Protein AF-A0A6V7TC95-F1 (afdb_monomer_lite)

Radius of gyration: 24.87 Å; chains: 1; bounding box: 62×36×60 Å

pLDDT: mean 82.47, std 12.71, range [41.25, 95.88]

Structure (mmCIF, N/CA/C/O backbone):
data_AF-A0A6V7TC95-F1
#
_entry.id   AF-A0A6V7TC95-F1
#
loop_
_atom_site.group_PDB
_atom_site.id
_atom_site.type_symbol
_atom_site.label_atom_id
_atom_site.label_alt_id
_atom_site.label_comp_id
_atom_site.label_asym_id
_atom_site.label_entity_id
_atom_site.label_seq_id
_atom_site.pdbx_PDB_ins_code
_atom_site.Cartn_x
_atom_site.Cartn_y
_atom_site.Cartn_z
_atom_site.occupancy
_atom_site.B_iso_or_equiv
_atom_site.auth_seq_id
_atom_site.auth_comp_id
_atom_site.auth_asym_id
_atom_site.auth_atom_id
_atom_site.pdbx_PDB_model_num
ATOM 1 N N . MET A 1 1 ? -35.648 19.601 6.101 1.00 41.25 1 MET A N 1
ATOM 2 C CA . MET A 1 1 ? -34.920 19.485 7.387 1.00 41.25 1 MET A CA 1
ATOM 3 C C . MET A 1 1 ? -33.507 18.914 7.179 1.00 41.25 1 MET A C 1
ATOM 5 O O . MET A 1 1 ? -33.207 17.846 7.684 1.00 41.25 1 MET A O 1
ATOM 9 N N . LYS A 1 2 ? -32.636 19.586 6.406 1.00 48.22 2 LYS A N 1
ATOM 10 C CA . LYS A 1 2 ? -31.235 19.153 6.155 1.00 48.22 2 LYS A CA 1
ATOM 11 C C . LYS A 1 2 ? -30.187 20.214 6.536 1.00 48.22 2 LYS A C 1
ATOM 13 O O . LYS A 1 2 ? -29.000 19.984 6.375 1.00 48.22 2 LYS A O 1
ATOM 18 N N . THR A 1 3 ? -30.625 21.376 7.013 1.00 50.44 3 THR A N 1
ATOM 19 C CA . THR A 1 3 ? -29.802 22.583 7.193 1.00 50.44 3 THR A CA 1
ATOM 20 C C . THR A 1 3 ? -29.212 22.747 8.595 1.00 50.44 3 THR A C 1
ATOM 22 O O . THR A 1 3 ? -28.201 23.430 8.729 1.00 50.44 3 THR A O 1
ATOM 25 N N . ASP A 1 4 ? -29.793 22.117 9.620 1.00 51.81 4 ASP A N 1
ATOM 26 C CA . ASP A 1 4 ? -29.363 22.316 11.015 1.00 51.81 4 ASP A CA 1
ATOM 27 C C . ASP A 1 4 ? -28.174 21.433 11.416 1.00 51.81 4 ASP A C 1
ATOM 29 O O . ASP A 1 4 ? -27.233 21.924 12.034 1.00 51.81 4 ASP A O 1
ATOM 33 N N . GLN A 1 5 ? -28.127 20.176 10.957 1.00 52.22 5 GLN A N 1
ATOM 34 C CA . GLN A 1 5 ? -27.007 19.265 11.249 1.00 52.22 5 GLN A CA 1
ATOM 35 C C . GLN A 1 5 ? -25.669 19.759 10.681 1.00 52.22 5 GLN A C 1
ATOM 37 O O . GLN A 1 5 ? -24.620 19.569 11.288 1.00 52.22 5 GLN A O 1
ATOM 42 N N . THR A 1 6 ? -25.686 20.408 9.512 1.00 47.06 6 THR A N 1
ATOM 43 C CA . THR A 1 6 ? -24.463 20.930 8.885 1.00 47.06 6 THR A CA 1
ATOM 44 C C . THR A 1 6 ? -23.904 22.126 9.652 1.00 47.06 6 THR A C 1
ATOM 46 O O . THR A 1 6 ? -22.687 22.244 9.766 1.00 47.06 6 THR A O 1
ATOM 49 N N . LYS A 1 7 ? -24.775 22.976 10.218 1.00 49.66 7 LYS A N 1
ATOM 50 C CA . LYS A 1 7 ? -24.374 24.127 11.039 1.00 49.66 7 LYS A CA 1
ATOM 51 C C . LYS A 1 7 ? -23.762 23.691 12.370 1.00 49.66 7 LYS A C 1
ATOM 53 O O . LYS A 1 7 ? -22.706 24.204 12.732 1.00 49.66 7 LYS A O 1
ATOM 58 N N . GLU A 1 8 ? -24.368 22.719 13.052 1.00 55.56 8 GLU A N 1
ATOM 59 C CA . GLU A 1 8 ? -23.825 22.148 14.296 1.00 55.56 8 GLU A CA 1
ATOM 60 C C . GLU A 1 8 ? -22.436 21.529 14.099 1.00 55.56 8 GLU A C 1
ATOM 62 O O . GLU A 1 8 ? -21.531 21.783 14.896 1.00 55.56 8 GLU A O 1
ATOM 67 N N . LEU A 1 9 ? -22.234 20.777 13.008 1.00 56.59 9 LEU A N 1
ATOM 68 C CA . LEU A 1 9 ? -20.939 20.158 12.710 1.00 56.59 9 LEU A CA 1
ATOM 69 C C . LEU A 1 9 ? -19.837 21.201 12.485 1.00 56.59 9 LEU A C 1
ATOM 71 O O . LEU A 1 9 ? -18.717 21.041 12.971 1.00 56.59 9 LEU A O 1
ATOM 75 N N . THR A 1 10 ? -20.150 22.278 11.755 1.00 57.78 10 THR A N 1
ATOM 76 C CA . THR A 1 10 ? -19.195 23.365 11.516 1.00 57.78 10 THR A CA 1
ATOM 77 C C . THR A 1 10 ? -18.820 24.088 12.805 1.00 57.78 10 THR A C 1
ATOM 79 O O . THR A 1 10 ? -17.634 24.313 13.029 1.00 57.78 10 THR A O 1
ATOM 82 N N . THR A 1 11 ? -19.778 24.387 13.685 1.00 60.31 11 THR A N 1
ATOM 83 C CA . THR A 1 11 ? -19.505 25.078 14.956 1.00 60.31 11 THR A CA 1
ATOM 84 C C . THR A 1 11 ? -18.615 24.240 15.879 1.00 60.31 11 THR A C 1
ATOM 86 O O . THR A 1 11 ? -17.618 24.750 16.386 1.00 60.31 11 THR A O 1
ATOM 89 N N . GLY A 1 12 ? -18.875 22.933 16.004 1.00 65.25 12 GLY A N 1
ATOM 90 C CA . GLY A 1 12 ? -18.040 22.042 16.820 1.00 65.25 12 GLY A CA 1
ATOM 91 C C . GLY A 1 12 ? -16.590 21.927 16.328 1.00 65.25 12 GLY A C 1
ATOM 92 O O . GLY A 1 12 ? -15.661 21.867 17.132 1.00 65.25 12 GLY A O 1
ATOM 93 N N . LEU A 1 13 ? -16.366 21.951 15.009 1.00 68.56 13 LEU A N 1
ATOM 94 C CA . LEU A 1 13 ? -15.017 21.929 14.429 1.00 68.56 13 LEU A CA 1
ATOM 95 C C . LEU A 1 13 ? -14.249 23.239 14.663 1.00 68.56 13 LEU A C 1
ATOM 97 O O . LEU A 1 13 ? -13.045 23.197 14.928 1.00 68.56 13 LEU A O 1
ATOM 101 N N . TYR A 1 14 ? -14.922 24.392 14.590 1.00 71.50 14 TYR A N 1
ATOM 102 C CA . TYR A 1 14 ? -14.307 25.688 14.902 1.00 71.50 14 TYR A CA 1
ATOM 103 C C . TYR A 1 14 ? -13.912 25.792 16.381 1.00 71.50 14 TYR A C 1
ATOM 105 O O . TYR A 1 14 ? -12.810 26.252 16.682 1.00 71.50 14 TYR A O 1
ATOM 113 N N . ASP A 1 15 ? -14.749 25.291 17.288 1.00 73.94 15 ASP A N 1
ATOM 114 C CA . ASP A 1 15 ? -14.462 25.289 18.725 1.00 73.94 15 ASP A CA 1
ATOM 115 C C . ASP A 1 15 ? -13.282 24.382 19.091 1.00 73.94 15 ASP A C 1
ATOM 117 O O . ASP A 1 15 ? -12.476 24.732 19.953 1.00 73.94 15 ASP A O 1
ATOM 121 N N . LEU A 1 16 ? -13.131 23.237 18.416 1.00 80.31 16 LEU A N 1
ATOM 122 C CA . LEU A 1 16 ? -11.960 22.369 18.580 1.00 80.31 16 LEU A CA 1
ATOM 123 C C . LEU A 1 16 ? -10.682 23.030 18.050 1.00 80.31 16 LEU A C 1
ATOM 125 O O . LEU A 1 16 ? -9.625 22.904 18.663 1.00 80.31 16 LEU A O 1
ATOM 129 N N . ARG A 1 17 ? -10.766 23.768 16.937 1.00 79.12 17 ARG A N 1
ATOM 130 C CA . ARG A 1 17 ? -9.610 24.429 16.310 1.00 79.12 17 ARG A CA 1
ATOM 131 C C . ARG A 1 17 ? -8.997 25.532 17.179 1.00 79.12 17 ARG A C 1
ATOM 133 O O . ARG A 1 17 ? -7.815 25.825 17.031 1.00 79.12 17 ARG A O 1
ATOM 140 N N . ASN A 1 18 ? -9.785 26.113 18.080 1.00 86.19 18 ASN A N 1
ATOM 141 C CA . ASN A 1 18 ? -9.350 27.173 18.989 1.00 86.19 18 ASN A CA 1
ATOM 142 C C . ASN A 1 18 ? -8.785 26.651 20.324 1.00 86.19 18 ASN A C 1
ATOM 144 O O . ASN A 1 18 ? -8.400 27.455 21.170 1.00 86.19 18 ASN A O 1
ATOM 148 N N . LYS A 1 19 ? -8.735 25.328 20.529 1.00 87.19 19 LYS A N 1
ATOM 149 C CA . LYS A 1 19 ? -8.237 24.706 21.763 1.00 87.19 19 LYS A CA 1
ATOM 150 C C . LYS A 1 19 ? -6.769 24.325 21.662 1.00 87.19 19 LYS A C 1
ATOM 152 O O . LYS A 1 19 ? -6.281 23.922 20.606 1.00 87.19 19 LYS A O 1
ATOM 157 N N . ASN A 1 20 ? -6.069 24.403 22.787 1.00 89.44 20 ASN A N 1
ATOM 158 C CA . ASN A 1 20 ? -4.701 23.914 22.888 1.00 89.44 20 ASN A CA 1
ATOM 159 C C . ASN A 1 20 ? -4.656 22.381 23.049 1.00 89.44 20 ASN A C 1
ATOM 161 O O . ASN A 1 20 ? -5.664 21.720 23.298 1.00 89.44 20 ASN A O 1
ATOM 165 N N . VAL A 1 21 ? -3.459 21.804 22.916 1.00 84.31 21 VAL A N 1
ATOM 166 C CA . VAL A 1 21 ? -3.249 20.345 22.937 1.00 84.31 21 VAL A CA 1
ATOM 167 C C . VAL A 1 21 ? -3.757 19.691 24.227 1.00 84.31 21 VAL A C 1
ATOM 169 O O . VAL A 1 21 ? -4.328 18.604 24.168 1.00 84.31 21 VAL A O 1
ATOM 172 N N . ASN A 1 22 ? -3.609 20.351 25.379 1.00 90.12 22 ASN A N 1
ATOM 173 C CA . ASN A 1 22 ? -4.058 19.807 26.663 1.00 90.12 22 ASN A CA 1
ATOM 174 C C . ASN A 1 22 ? -5.588 19.826 26.771 1.00 90.12 22 ASN A C 1
ATOM 176 O O . ASN A 1 22 ? -6.191 18.853 27.214 1.00 90.12 22 ASN A O 1
ATOM 180 N N . GLU A 1 23 ? -6.227 20.901 26.311 1.00 87.25 23 GLU A N 1
ATOM 181 C CA . GLU A 1 23 ? -7.689 21.0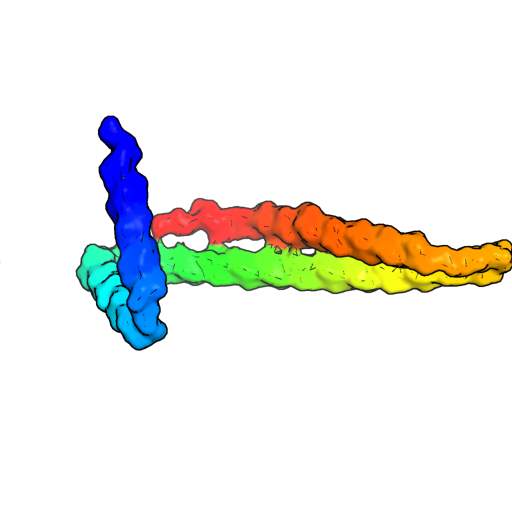06 26.267 1.00 87.25 23 GLU A CA 1
ATOM 182 C C . GLU A 1 23 ? -8.305 19.978 25.312 1.00 87.25 23 GLU A C 1
ATOM 184 O O . GLU A 1 23 ? -9.328 19.368 25.626 1.00 87.25 23 GLU A O 1
ATOM 189 N N . LEU A 1 24 ? -7.670 19.746 24.161 1.00 84.69 24 LEU A N 1
ATOM 190 C CA . LEU A 1 24 ? -8.075 18.696 23.227 1.00 84.69 24 LEU A CA 1
ATOM 191 C C . LEU A 1 24 ? -7.911 17.303 23.842 1.00 84.69 24 LEU A C 1
ATOM 193 O O . LEU A 1 24 ? -8.803 16.467 23.701 1.00 84.69 24 LEU A O 1
ATOM 197 N N . ALA A 1 25 ? -6.811 17.055 24.557 1.00 83.19 25 ALA A N 1
ATOM 198 C CA . ALA A 1 25 ? -6.576 15.784 25.234 1.00 83.19 25 ALA A CA 1
ATOM 199 C C . ALA A 1 25 ? -7.637 15.496 26.310 1.00 83.19 25 ALA A C 1
ATOM 201 O O . ALA A 1 25 ? -8.158 14.380 26.364 1.00 83.19 25 ALA A O 1
ATOM 202 N N . GLU A 1 26 ? -8.014 16.495 27.114 1.00 87.69 26 GLU A N 1
ATOM 203 C CA . GLU A 1 26 ? -9.076 16.360 28.119 1.00 87.69 26 GLU A CA 1
ATOM 204 C C . GLU A 1 26 ? -10.453 16.125 27.483 1.00 87.69 26 GLU A C 1
ATOM 206 O O . GLU A 1 26 ? -11.210 15.277 27.953 1.00 87.69 26 GLU A O 1
ATOM 211 N N . ILE A 1 27 ? -10.767 16.782 26.361 1.00 85.50 27 ILE A N 1
ATOM 212 C CA . ILE A 1 27 ? -12.013 16.522 25.620 1.00 85.50 27 ILE A CA 1
ATOM 213 C C . ILE A 1 27 ? -12.045 15.095 25.079 1.00 85.50 27 ILE A C 1
ATOM 215 O O . ILE A 1 27 ? -13.044 14.397 25.254 1.00 85.50 27 ILE A O 1
ATOM 219 N N . ILE A 1 28 ? -10.954 14.636 24.458 1.00 83.25 28 ILE A N 1
ATOM 220 C CA . ILE A 1 28 ? -10.833 13.263 23.950 1.00 83.25 28 ILE A CA 1
ATOM 221 C C . ILE A 1 28 ? -11.001 12.261 25.095 1.00 83.25 28 ILE A C 1
ATOM 223 O O . ILE A 1 28 ? -11.728 11.276 24.952 1.00 83.25 28 ILE A O 1
ATOM 227 N N . LYS A 1 29 ? -10.366 12.519 26.241 1.00 87.94 29 LYS A N 1
ATOM 228 C CA . LYS A 1 29 ? -10.462 11.681 27.437 1.00 87.94 29 LYS A CA 1
ATOM 229 C C . LYS A 1 29 ? -11.894 11.625 27.970 1.00 87.94 29 LYS A C 1
ATOM 231 O O . LYS A 1 29 ? -12.427 10.529 28.123 1.00 87.94 29 LYS A O 1
ATOM 236 N N . ALA A 1 30 ? -12.548 12.772 28.155 1.00 83.06 30 ALA A N 1
ATOM 237 C CA . ALA A 1 30 ? -13.928 12.850 28.627 1.00 83.06 30 ALA A CA 1
ATOM 238 C C . ALA A 1 30 ? -14.908 12.143 27.675 1.00 83.06 30 ALA A C 1
ATOM 240 O O . ALA A 1 30 ? -15.801 11.420 28.120 1.00 83.06 30 ALA A O 1
ATOM 241 N N . HIS A 1 31 ? -14.725 12.289 26.359 1.00 82.00 31 HIS A N 1
ATOM 242 C CA . HIS A 1 31 ? -15.522 11.563 25.370 1.00 82.00 31 HIS A CA 1
ATOM 243 C C . HIS A 1 31 ? -15.286 10.055 25.427 1.00 82.00 31 HIS A C 1
ATOM 245 O O . HIS A 1 31 ? -16.246 9.284 25.407 1.00 82.00 31 HIS A O 1
ATOM 251 N N . LYS A 1 32 ? -14.028 9.623 25.545 1.00 78.12 32 LYS A N 1
ATOM 252 C CA . LYS A 1 32 ? -13.669 8.207 25.659 1.00 78.12 32 LYS A CA 1
ATOM 253 C C . LYS A 1 32 ? -14.276 7.573 26.912 1.00 78.12 32 LYS A C 1
ATOM 255 O O . LYS A 1 32 ? -14.842 6.486 26.832 1.00 78.12 32 LYS A O 1
ATOM 260 N N . GLU A 1 33 ? -14.208 8.267 28.045 1.00 80.62 33 GLU A N 1
ATOM 261 C CA . GLU A 1 33 ? -14.789 7.828 29.317 1.00 80.62 33 GLU A CA 1
ATOM 262 C C . GLU A 1 33 ? -16.322 7.807 29.280 1.00 80.62 33 GLU A C 1
ATOM 264 O O . GLU A 1 33 ? -16.934 6.849 29.750 1.00 80.62 33 GLU A O 1
ATOM 269 N N . SER A 1 34 ? -16.952 8.831 28.696 1.00 77.38 34 SER A N 1
ATOM 270 C CA . SER A 1 34 ? -18.407 8.893 28.5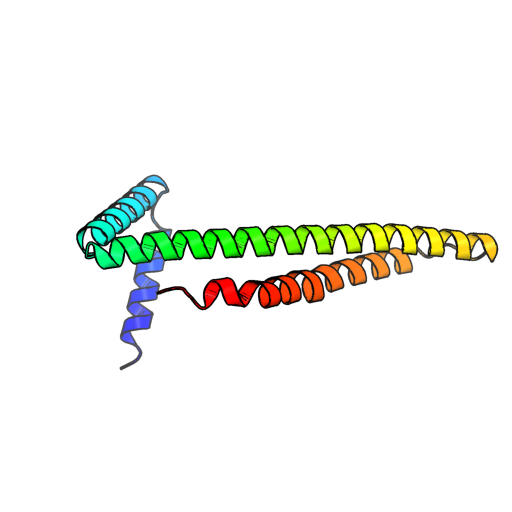16 1.00 77.38 34 SER A CA 1
ATOM 271 C C . SER A 1 34 ? -18.908 7.740 27.646 1.00 77.38 34 SER A C 1
ATOM 273 O O . SER A 1 34 ? -19.802 6.997 28.052 1.00 77.38 34 SER A O 1
ATOM 275 N N . LYS A 1 35 ? -18.250 7.510 26.503 1.00 69.94 35 LYS A N 1
ATOM 276 C CA . LYS A 1 35 ? -18.546 6.394 25.600 1.00 69.94 35 LYS A CA 1
ATOM 277 C C . LYS A 1 35 ? -18.362 5.044 26.303 1.00 69.94 35 LYS A C 1
ATOM 279 O O . LYS A 1 35 ? -19.222 4.176 26.225 1.00 69.94 35 LYS A O 1
ATOM 284 N N . GLN A 1 36 ? -17.295 4.881 27.087 1.00 69.69 36 GLN A N 1
ATOM 285 C CA . GLN A 1 36 ? -17.105 3.682 27.907 1.00 69.69 36 GLN A CA 1
ATOM 286 C C . GLN A 1 36 ? -18.170 3.504 28.996 1.00 69.69 36 GLN A C 1
ATOM 288 O O . GLN A 1 36 ? -18.411 2.373 29.409 1.00 69.69 36 GLN A O 1
ATOM 293 N N . LYS A 1 37 ? -18.797 4.561 29.512 1.00 72.81 37 LYS A N 1
ATOM 294 C CA . LYS A 1 37 ? -19.871 4.428 30.510 1.00 72.81 37 LYS A CA 1
ATOM 295 C C . LYS A 1 37 ? -21.220 4.090 29.874 1.00 72.81 37 LYS A C 1
ATOM 297 O O . LYS A 1 37 ? -22.001 3.392 30.512 1.00 72.81 37 LYS A O 1
ATOM 302 N N . SER A 1 38 ? -21.478 4.552 28.651 1.00 66.81 38 SER A N 1
ATOM 303 C CA . SER A 1 38 ? -22.758 4.370 27.956 1.00 66.81 38 SER A CA 1
ATOM 304 C C . SER A 1 38 ? -22.879 3.060 27.174 1.00 66.81 38 SER A C 1
ATOM 306 O O . SER A 1 38 ? -23.994 2.604 26.938 1.00 66.81 38 SER A O 1
ATOM 308 N N . LEU A 1 39 ? -21.761 2.435 26.799 1.00 64.19 39 LEU A N 1
ATOM 309 C CA . LEU A 1 39 ? -21.758 1.151 26.095 1.00 64.19 39 LEU A CA 1
ATOM 310 C C . LEU A 1 39 ? -22.137 -0.002 27.036 1.00 64.19 39 LEU A C 1
ATOM 312 O O . LEU A 1 39 ? -21.553 -0.160 28.118 1.00 64.19 39 LEU A O 1
ATOM 316 N N . SER A 1 40 ? -23.075 -0.851 26.607 1.00 72.06 40 SER A N 1
ATOM 317 C CA . SER A 1 40 ? -23.376 -2.096 27.314 1.00 72.06 40 SER A CA 1
ATOM 318 C C . SER A 1 40 ? -22.142 -3.012 27.337 1.00 72.06 40 SER A C 1
ATOM 320 O O . SER A 1 40 ? -21.184 -2.828 26.582 1.00 72.06 40 SER A O 1
ATOM 322 N N . LYS A 1 41 ? -22.125 -4.032 28.209 1.00 70.75 41 LYS A N 1
ATOM 323 C CA . LYS A 1 41 ? -21.025 -5.021 28.219 1.00 70.75 41 LYS A CA 1
ATOM 324 C C . LYS A 1 41 ? -20.830 -5.685 26.847 1.00 70.75 41 LYS A C 1
ATOM 326 O O . LYS A 1 41 ? -19.697 -6.012 26.508 1.00 70.75 41 LYS A O 1
ATOM 331 N N . ILE A 1 42 ? -21.913 -5.853 26.087 1.00 70.19 42 ILE A N 1
ATOM 332 C CA . ILE A 1 42 ? -21.900 -6.418 24.734 1.00 70.19 42 ILE A CA 1
ATOM 333 C C . ILE A 1 42 ? -21.276 -5.417 23.758 1.00 70.19 42 ILE A C 1
ATOM 335 O O . ILE A 1 42 ? -20.342 -5.776 23.049 1.00 70.19 42 ILE A O 1
ATOM 339 N N . ASP A 1 43 ? -21.684 -4.147 23.797 1.00 74.00 43 ASP A N 1
ATOM 340 C CA . ASP A 1 43 ? -21.143 -3.132 22.881 1.00 74.00 43 ASP A CA 1
ATOM 341 C C . ASP A 1 43 ? -19.642 -2.891 23.105 1.00 74.00 43 ASP A C 1
ATOM 343 O O . ASP A 1 43 ? -18.892 -2.671 22.158 1.00 74.00 43 ASP A O 1
ATOM 347 N N . LYS A 1 44 ? -19.171 -3.001 24.355 1.00 75.62 44 LYS A N 1
ATOM 348 C CA . LYS A 1 44 ? -17.734 -2.954 24.675 1.00 75.62 44 LYS A CA 1
ATOM 349 C C . LYS A 1 44 ? -16.965 -4.128 24.083 1.00 75.62 44 LYS A C 1
ATOM 351 O O . LYS A 1 44 ? -15.849 -3.939 23.607 1.00 75.62 44 LYS A O 1
ATOM 356 N N . ALA A 1 45 ? -17.527 -5.333 24.155 1.00 78.56 45 ALA A N 1
ATOM 357 C CA . ALA A 1 45 ? -16.902 -6.519 23.582 1.00 78.56 45 ALA A CA 1
ATOM 358 C C . ALA A 1 45 ? -16.835 -6.414 22.050 1.00 78.56 45 ALA A C 1
ATOM 360 O O . ALA A 1 45 ? -15.778 -6.673 21.477 1.00 78.56 45 ALA A O 1
ATOM 361 N N . ASN A 1 46 ? -17.911 -5.937 21.415 1.00 82.38 46 ASN A N 1
ATOM 362 C CA . ASN A 1 46 ? -17.956 -5.688 19.974 1.00 82.38 46 ASN A CA 1
ATOM 363 C C . ASN A 1 46 ? -16.941 -4.616 19.556 1.00 82.38 46 ASN A C 1
ATOM 365 O O . ASN A 1 46 ? -16.188 -4.828 18.614 1.00 82.38 46 ASN A O 1
ATOM 369 N N . GLU A 1 47 ? -16.834 -3.498 20.283 1.00 81.44 47 GLU A N 1
ATOM 370 C CA . GLU A 1 47 ? -15.858 -2.447 19.961 1.00 81.44 47 GLU A CA 1
ATOM 371 C C . GLU A 1 47 ? -14.408 -2.951 20.065 1.00 81.44 47 GLU A C 1
ATOM 373 O O . GLU A 1 47 ? -13.579 -2.629 19.212 1.00 81.44 47 GLU A O 1
ATOM 378 N N . ILE A 1 48 ? -14.096 -3.783 21.065 1.00 84.31 48 ILE A N 1
ATOM 379 C CA . ILE A 1 48 ? -12.772 -4.409 21.199 1.00 84.31 48 ILE A CA 1
ATOM 380 C C . ILE A 1 48 ? -12.479 -5.332 20.011 1.00 84.31 48 ILE A C 1
ATOM 382 O O . ILE A 1 48 ? -11.380 -5.269 19.449 1.00 84.31 48 ILE A O 1
ATOM 386 N N . GLU A 1 49 ? -13.438 -6.171 19.618 1.00 85.81 49 GLU A N 1
ATOM 387 C CA . GLU A 1 49 ? -13.254 -7.084 18.488 1.00 85.81 49 GLU A CA 1
ATOM 388 C C . GLU A 1 49 ? -13.135 -6.314 17.165 1.00 85.81 49 GLU A C 1
ATOM 390 O O . GLU A 1 49 ? -12.224 -6.580 16.382 1.00 85.81 49 GLU A O 1
ATOM 395 N N . ASN A 1 50 ? -13.939 -5.268 16.970 1.00 85.75 50 ASN A N 1
ATOM 396 C CA . ASN A 1 50 ? -13.864 -4.385 15.808 1.00 85.75 50 ASN A CA 1
ATOM 397 C C . ASN A 1 50 ? -12.492 -3.702 15.700 1.00 85.75 50 ASN A C 1
ATOM 399 O O . ASN A 1 50 ? -11.885 -3.697 14.628 1.00 85.75 50 ASN A O 1
ATOM 403 N N . ILE A 1 51 ? -11.941 -3.182 16.806 1.00 87.25 51 ILE A N 1
ATOM 404 C CA . ILE A 1 51 ? -10.586 -2.599 16.825 1.00 87.25 51 ILE A CA 1
ATOM 405 C C . ILE A 1 51 ? -9.538 -3.645 16.431 1.00 87.25 51 ILE A C 1
ATOM 407 O O . ILE A 1 51 ? -8.617 -3.351 15.664 1.00 87.25 51 ILE A O 1
ATOM 411 N N . LYS A 1 52 ? -9.662 -4.872 16.942 1.00 88.19 52 LYS A N 1
ATOM 412 C CA . LYS A 1 52 ? -8.739 -5.969 16.634 1.00 88.19 52 LYS A CA 1
ATOM 413 C C . LYS A 1 52 ? -8.802 -6.363 15.157 1.00 88.19 52 LYS A C 1
ATOM 415 O O . LYS A 1 52 ? -7.752 -6.549 14.539 1.00 88.19 52 LYS A O 1
ATOM 420 N N . GLN A 1 53 ? -9.998 -6.436 14.576 1.00 86.94 53 GLN A N 1
ATOM 421 C CA . GLN A 1 53 ? -10.186 -6.693 13.149 1.00 86.94 53 GLN A CA 1
ATOM 422 C C . GLN A 1 53 ? -9.612 -5.562 12.286 1.00 86.94 53 GLN A C 1
ATOM 424 O O . GLN A 1 53 ? -8.849 -5.834 11.359 1.00 86.94 53 GLN A O 1
ATOM 429 N N . MET A 1 54 ? -9.878 -4.297 12.632 1.00 86.81 54 MET A N 1
ATOM 430 C CA . MET A 1 54 ? -9.313 -3.138 11.928 1.00 86.81 54 MET A CA 1
ATOM 431 C C . MET A 1 54 ? -7.783 -3.125 11.978 1.00 86.81 54 MET A C 1
ATOM 433 O O . MET A 1 54 ? -7.133 -2.850 10.969 1.00 86.81 54 MET A O 1
ATOM 437 N N . LYS A 1 55 ? -7.195 -3.464 13.132 1.00 89.31 55 LYS A N 1
ATOM 438 C CA . LYS A 1 55 ? -5.742 -3.595 13.274 1.00 89.31 55 LYS A CA 1
ATOM 439 C C . LYS A 1 55 ? -5.196 -4.678 12.341 1.00 89.31 55 LYS A C 1
ATOM 441 O O . LYS A 1 55 ? -4.269 -4.409 11.583 1.00 89.31 55 LYS A O 1
ATOM 446 N N . LYS A 1 56 ? -5.822 -5.858 12.328 1.00 89.31 56 LYS A N 1
ATOM 447 C CA . LYS A 1 56 ? -5.437 -6.968 11.444 1.00 89.31 56 LYS A CA 1
ATOM 448 C C . LYS A 1 56 ? -5.555 -6.597 9.963 1.00 89.31 56 LYS A C 1
ATOM 450 O O . LYS A 1 56 ? -4.684 -6.964 9.174 1.00 89.31 56 LYS A O 1
ATOM 455 N N . PHE A 1 57 ? -6.606 -5.869 9.580 1.00 88.19 57 PHE A N 1
ATOM 456 C CA . PHE A 1 57 ? -6.758 -5.338 8.227 1.00 88.19 57 PHE A CA 1
ATOM 457 C C . PHE A 1 57 ? -5.593 -4.415 7.855 1.00 88.19 57 PHE A C 1
ATOM 459 O O . PHE A 1 57 ? -4.953 -4.638 6.829 1.00 88.19 57 PHE A O 1
ATOM 466 N N . ALA A 1 58 ? -5.291 -3.422 8.697 1.00 88.06 58 ALA A N 1
ATOM 467 C CA . ALA A 1 58 ? -4.238 -2.445 8.429 1.00 88.06 58 ALA A CA 1
ATOM 468 C C . ALA A 1 58 ? -2.847 -3.097 8.348 1.00 88.06 58 ALA A C 1
ATOM 470 O O . ALA A 1 58 ? -2.074 -2.784 7.444 1.00 88.06 58 ALA A O 1
ATOM 471 N N . GLU A 1 59 ? -2.548 -4.040 9.246 1.00 92.38 59 GLU A N 1
ATOM 472 C CA . GLU A 1 59 ? -1.296 -4.807 9.230 1.00 92.38 59 GLU A CA 1
ATOM 473 C C . GLU A 1 59 ? -1.169 -5.623 7.938 1.00 92.38 59 GLU A C 1
ATOM 475 O O . GLU A 1 59 ? -0.175 -5.502 7.223 1.00 92.38 59 GLU A O 1
ATOM 480 N N . SER A 1 60 ? -2.217 -6.363 7.566 1.00 90.88 60 SER A N 1
ATOM 481 C CA . SER A 1 60 ? -2.208 -7.197 6.356 1.00 90.88 60 SER A CA 1
ATOM 482 C C . SER A 1 60 ? -2.093 -6.366 5.069 1.00 90.88 60 SER A C 1
ATOM 484 O O . SER A 1 60 ? -1.364 -6.725 4.140 1.00 90.88 60 SER A O 1
ATOM 486 N N . GLN A 1 61 ? -2.797 -5.230 5.008 1.00 90.00 61 GLN A N 1
ATOM 487 C CA . GLN A 1 61 ? -2.704 -4.279 3.900 1.00 90.00 61 GLN A CA 1
ATOM 488 C C . GLN A 1 61 ? -1.287 -3.697 3.800 1.00 90.00 61 GLN A C 1
ATOM 490 O O . GLN A 1 61 ? -0.731 -3.641 2.702 1.00 90.00 61 GLN A O 1
ATOM 495 N N . GLY A 1 62 ? -0.692 -3.313 4.934 1.00 90.94 62 GLY A N 1
ATOM 496 C CA . GLY A 1 62 ? 0.659 -2.759 5.007 1.00 90.94 62 GLY A CA 1
ATOM 497 C C . GLY A 1 62 ? 1.741 -3.751 4.578 1.00 90.94 62 GLY A C 1
ATOM 498 O O . GLY A 1 62 ? 2.640 -3.390 3.817 1.00 90.94 62 GLY A O 1
ATOM 499 N N . GLU A 1 63 ? 1.641 -5.012 4.997 1.00 93.38 63 GLU A N 1
ATOM 500 C CA . GLU A 1 63 ? 2.554 -6.080 4.572 1.00 93.38 63 GLU A CA 1
ATOM 501 C C . GLU A 1 63 ? 2.503 -6.303 3.057 1.00 93.38 63 GLU A C 1
ATOM 503 O O . GLU A 1 63 ? 3.538 -6.338 2.386 1.00 93.38 63 GLU A O 1
ATOM 508 N N . CYS A 1 64 ? 1.297 -6.392 2.495 1.00 92.88 64 CYS A N 1
ATOM 509 C CA . CYS A 1 64 ? 1.111 -6.544 1.056 1.00 92.88 64 CYS A CA 1
ATOM 510 C C . CYS A 1 64 ? 1.639 -5.343 0.273 1.00 92.88 64 CYS A C 1
ATOM 512 O O . CYS A 1 64 ? 2.343 -5.525 -0.724 1.00 92.88 64 CYS A O 1
ATOM 514 N N . PHE A 1 65 ? 1.342 -4.126 0.738 1.00 92.75 65 PHE A N 1
ATOM 515 C CA . PHE A 1 65 ? 1.824 -2.906 0.105 1.00 92.75 65 PHE A CA 1
ATOM 516 C C . PHE A 1 65 ? 3.355 -2.874 0.080 1.00 92.75 65 PHE A C 1
ATOM 518 O O . PHE A 1 65 ? 3.951 -2.649 -0.972 1.00 92.75 65 PHE A O 1
ATOM 525 N N . ASN A 1 66 ? 3.999 -3.188 1.208 1.00 93.19 66 ASN A N 1
ATOM 526 C CA . ASN A 1 66 ? 5.456 -3.242 1.297 1.00 93.19 66 ASN A CA 1
ATOM 527 C C . ASN A 1 66 ? 6.062 -4.273 0.343 1.00 93.19 66 ASN A C 1
ATOM 529 O O . ASN A 1 66 ? 7.029 -3.960 -0.351 1.00 93.19 66 ASN A O 1
ATOM 533 N N . MET A 1 67 ? 5.478 -5.470 0.265 1.00 93.62 67 MET A N 1
ATOM 534 C CA . MET A 1 67 ? 5.942 -6.511 -0.651 1.00 93.62 67 MET A CA 1
ATOM 535 C C . MET A 1 67 ? 5.814 -6.075 -2.116 1.00 93.62 67 MET A C 1
ATOM 537 O O . MET A 1 67 ? 6.747 -6.241 -2.902 1.00 93.62 67 MET A O 1
ATOM 541 N N . CYS A 1 68 ? 4.679 -5.482 -2.485 1.00 93.75 68 CYS A N 1
ATOM 542 C CA . CYS A 1 68 ? 4.444 -4.985 -3.836 1.00 93.75 68 CYS A CA 1
ATOM 543 C C . CYS A 1 68 ? 5.421 -3.858 -4.207 1.00 93.75 68 CYS A C 1
ATOM 545 O O . CYS A 1 68 ? 6.074 -3.927 -5.249 1.00 93.75 68 CYS A O 1
ATOM 547 N N . ARG A 1 69 ? 5.607 -2.883 -3.310 1.00 93.69 69 ARG A N 1
ATOM 548 C CA . ARG A 1 69 ? 6.572 -1.790 -3.469 1.00 93.69 69 ARG A CA 1
ATOM 549 C C . ARG A 1 69 ? 7.998 -2.301 -3.661 1.00 93.69 69 ARG A C 1
ATOM 551 O O . ARG A 1 69 ? 8.678 -1.873 -4.589 1.00 93.69 69 ARG A O 1
ATOM 558 N N . MET A 1 70 ? 8.447 -3.246 -2.833 1.00 94.00 70 MET A N 1
ATOM 559 C CA . MET A 1 70 ? 9.782 -3.838 -2.976 1.00 94.00 70 MET A CA 1
ATOM 560 C C . MET A 1 70 ? 9.962 -4.523 -4.334 1.00 94.00 70 MET A C 1
ATOM 562 O O . MET A 1 70 ? 10.990 -4.342 -4.985 1.00 94.00 70 MET A O 1
ATOM 566 N N . ASN A 1 71 ? 8.952 -5.264 -4.796 1.00 93.3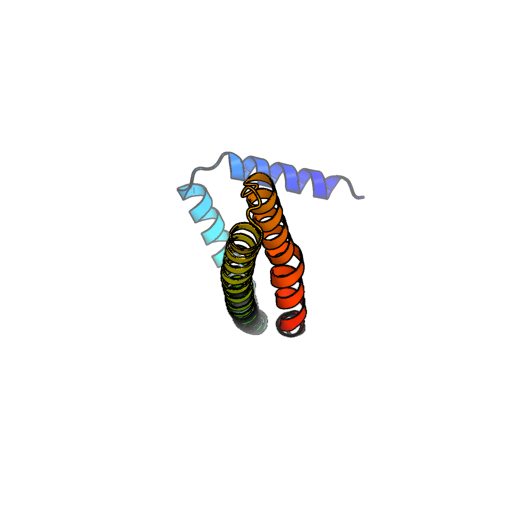8 71 ASN A N 1
ATOM 567 C CA . ASN A 1 71 ? 8.995 -5.921 -6.101 1.00 93.38 71 ASN A CA 1
ATOM 568 C C . ASN A 1 71 ? 9.077 -4.910 -7.256 1.00 93.38 71 ASN A C 1
ATOM 570 O O . ASN A 1 71 ? 9.841 -5.123 -8.199 1.00 93.38 71 ASN A O 1
ATOM 574 N N . LEU A 1 72 ? 8.331 -3.803 -7.178 1.00 93.62 72 LEU A N 1
ATOM 575 C CA . LEU A 1 72 ? 8.400 -2.722 -8.164 1.00 93.62 72 LEU A CA 1
ATOM 576 C C . LEU A 1 72 ? 9.773 -2.045 -8.174 1.00 93.62 72 LEU A C 1
ATOM 578 O O . LEU A 1 72 ? 10.334 -1.839 -9.246 1.00 93.62 72 LEU A O 1
ATOM 582 N N . GLN A 1 73 ? 10.350 -1.765 -7.004 1.00 93.06 73 GLN A N 1
ATOM 583 C CA . GLN A 1 73 ? 11.689 -1.179 -6.897 1.00 93.06 73 GLN A CA 1
ATOM 584 C C . GLN A 1 73 ? 12.769 -2.090 -7.492 1.00 93.06 73 GLN A C 1
ATOM 586 O O . GLN A 1 73 ? 13.629 -1.630 -8.243 1.00 93.06 73 GLN A O 1
ATOM 591 N N . GLU A 1 74 ? 12.722 -3.391 -7.198 1.00 95.62 74 GLU A N 1
ATOM 592 C CA . GLU A 1 74 ? 13.655 -4.360 -7.780 1.00 95.62 74 GLU A CA 1
ATOM 593 C C . GLU A 1 74 ? 13.481 -4.482 -9.293 1.00 95.62 74 GLU A C 1
ATOM 595 O O . GLU A 1 74 ? 14.462 -4.583 -10.035 1.00 95.62 74 GLU A O 1
ATOM 600 N N . ARG A 1 75 ? 12.239 -4.420 -9.779 1.00 94.62 75 ARG A N 1
ATOM 601 C CA . ARG A 1 75 ? 11.983 -4.426 -11.215 1.00 94.62 75 ARG A CA 1
ATOM 602 C C . ARG A 1 75 ? 12.506 -3.156 -11.889 1.00 94.62 75 ARG A C 1
ATOM 604 O O . ARG A 1 75 ? 13.184 -3.270 -12.906 1.00 94.62 75 ARG A O 1
ATOM 611 N N . PHE A 1 76 ? 12.288 -1.984 -11.297 1.00 95.25 76 PHE A N 1
ATOM 612 C CA . PHE A 1 76 ? 12.828 -0.719 -11.795 1.00 95.25 76 PHE A CA 1
ATOM 613 C C . PHE A 1 76 ? 14.357 -0.754 -11.914 1.00 95.25 76 PHE A C 1
ATOM 615 O O . PHE A 1 76 ? 14.900 -0.382 -12.954 1.00 95.25 76 PHE A O 1
ATOM 622 N N . LYS A 1 77 ? 15.065 -1.270 -10.898 1.00 95.31 77 LYS A N 1
ATOM 623 C CA . LYS A 1 77 ? 16.530 -1.433 -10.949 1.00 95.31 77 LYS A CA 1
ATOM 624 C C . LYS A 1 77 ? 16.972 -2.303 -12.129 1.00 95.31 77 LYS A C 1
ATOM 626 O O . LYS A 1 77 ? 17.924 -1.943 -12.821 1.00 95.31 77 LYS A O 1
ATOM 631 N N . LYS A 1 78 ? 16.284 -3.425 -12.368 1.00 95.88 78 LYS A N 1
ATOM 632 C CA . LYS A 1 78 ? 16.580 -4.333 -13.489 1.00 95.88 78 LYS A CA 1
ATOM 633 C C . LYS A 1 78 ? 16.331 -3.668 -14.838 1.00 95.88 78 LYS A C 1
ATOM 635 O O . LYS A 1 78 ? 17.202 -3.723 -15.702 1.00 95.88 78 LYS A O 1
ATOM 640 N N . ASP A 1 79 ? 15.191 -3.005 -14.999 1.00 94.06 79 ASP A N 1
ATOM 641 C CA . ASP A 1 79 ? 14.846 -2.308 -16.239 1.00 94.06 79 ASP A CA 1
ATOM 642 C C . ASP A 1 79 ? 15.843 -1.166 -16.526 1.00 94.06 79 ASP A C 1
ATOM 644 O O . ASP A 1 79 ? 16.296 -1.005 -17.659 1.00 94.06 79 ASP A O 1
ATOM 648 N N . LEU A 1 80 ? 16.280 -0.427 -15.497 1.00 94.69 80 LEU A N 1
ATOM 649 C CA . LEU A 1 80 ? 17.299 0.618 -15.632 1.00 94.69 80 LEU A CA 1
ATOM 650 C C . LEU A 1 80 ? 18.665 0.052 -16.053 1.00 94.69 80 LEU A C 1
ATOM 652 O O . LEU A 1 80 ? 19.347 0.639 -16.895 1.00 94.69 80 LEU A O 1
ATOM 656 N N . GLN A 1 81 ? 19.080 -1.081 -15.481 1.00 94.38 81 GLN A N 1
ATOM 657 C CA . GLN A 1 81 ? 20.317 -1.762 -15.877 1.00 94.38 81 GLN A CA 1
ATOM 658 C C . GLN A 1 81 ? 20.248 -2.267 -17.321 1.00 94.38 81 GLN A C 1
ATOM 660 O O . GLN A 1 81 ? 21.200 -2.077 -18.078 1.00 94.38 81 GLN A O 1
ATOM 665 N N . GLN A 1 82 ? 19.119 -2.857 -17.720 1.00 93.69 82 GLN A N 1
ATOM 666 C CA . GLN A 1 82 ? 18.896 -3.301 -19.096 1.00 93.69 82 GLN A CA 1
ATOM 667 C C . GLN A 1 82 ? 18.942 -2.128 -20.074 1.00 93.69 82 GLN A C 1
ATOM 669 O O . GLN A 1 82 ? 19.630 -2.214 -21.086 1.00 93.69 82 GLN A O 1
ATOM 674 N N . TYR A 1 83 ? 18.293 -1.010 -19.745 1.00 90.94 83 TYR A N 1
ATOM 675 C CA . TYR A 1 83 ? 18.322 0.195 -20.569 1.00 90.94 83 TYR A CA 1
ATOM 676 C C . TYR A 1 83 ? 19.748 0.738 -20.755 1.00 90.94 83 TYR A C 1
ATOM 678 O O . TYR A 1 83 ? 20.168 1.005 -21.881 1.00 90.94 83 TYR A O 1
ATOM 686 N N . LYS A 1 84 ? 20.537 0.813 -19.673 1.00 90.56 84 LYS A N 1
ATOM 687 C CA . LYS A 1 84 ? 21.961 1.191 -19.742 1.00 90.56 84 LYS A CA 1
ATOM 688 C C . LYS A 1 84 ? 22.764 0.242 -20.633 1.00 90.56 84 LYS A C 1
ATOM 690 O O . LYS A 1 84 ? 23.527 0.697 -21.478 1.00 90.56 84 LYS A O 1
ATOM 695 N N . SER A 1 85 ? 22.583 -1.068 -20.463 1.00 92.69 85 SER A N 1
ATOM 696 C CA . SER A 1 85 ? 23.298 -2.073 -21.254 1.00 92.69 85 SER A CA 1
ATOM 697 C C . SER A 1 85 ? 22.931 -2.008 -22.737 1.00 92.69 85 SER A C 1
ATOM 699 O O . SER A 1 85 ? 23.824 -2.083 -23.575 1.00 92.69 85 SER A O 1
ATOM 701 N N . LEU A 1 86 ? 21.650 -1.826 -23.066 1.00 92.31 86 LEU A N 1
ATOM 702 C CA . LEU A 1 86 ? 21.186 -1.698 -24.446 1.00 92.31 86 LEU A CA 1
ATOM 703 C C . LEU A 1 86 ? 21.753 -0.451 -25.124 1.00 92.31 86 LEU A C 1
ATOM 705 O O . LEU A 1 86 ? 22.206 -0.550 -26.261 1.00 92.31 86 LEU A O 1
ATOM 709 N N . ASN A 1 87 ? 21.785 0.693 -24.438 1.00 90.25 87 ASN A N 1
ATOM 710 C CA . ASN A 1 87 ? 22.378 1.904 -25.002 1.00 90.25 87 ASN A CA 1
ATOM 711 C C . ASN A 1 87 ? 23.879 1.731 -25.261 1.00 90.25 87 ASN A C 1
ATOM 713 O O . ASN A 1 87 ? 24.339 2.016 -26.365 1.00 90.25 87 ASN A O 1
ATOM 717 N N . ASN A 1 88 ? 24.615 1.166 -24.298 1.00 90.62 88 ASN A N 1
ATOM 718 C CA . ASN A 1 88 ? 26.047 0.900 -24.451 1.00 90.62 88 ASN A CA 1
ATOM 719 C C . ASN A 1 88 ? 26.334 -0.059 -25.616 1.00 90.62 88 ASN A C 1
ATOM 721 O O . ASN A 1 88 ? 27.203 0.214 -26.436 1.00 90.62 88 ASN A O 1
ATOM 725 N N . ASN A 1 89 ? 25.579 -1.157 -25.724 1.00 93.12 89 ASN A N 1
ATOM 726 C CA . ASN A 1 89 ? 25.778 -2.162 -26.774 1.00 93.12 89 ASN A CA 1
ATOM 727 C C . ASN A 1 89 ? 25.489 -1.623 -28.183 1.00 93.12 89 ASN A C 1
ATOM 729 O O . ASN A 1 89 ? 26.006 -2.162 -29.157 1.00 93.12 89 ASN A O 1
ATOM 733 N N . ASN A 1 90 ? 24.661 -0.583 -28.293 1.00 91.88 90 ASN A N 1
ATOM 734 C CA . ASN A 1 90 ? 24.274 0.023 -29.565 1.00 91.88 90 ASN A CA 1
ATOM 735 C C . ASN A 1 90 ? 24.957 1.379 -29.825 1.00 91.88 90 ASN A C 1
ATOM 737 O O . ASN A 1 90 ? 24.586 2.056 -30.780 1.00 91.88 90 ASN A O 1
ATOM 741 N N . ASN A 1 91 ? 25.929 1.795 -28.996 1.00 90.81 91 ASN A N 1
ATOM 742 C CA . ASN A 1 91 ? 26.545 3.132 -29.046 1.00 90.81 91 ASN A CA 1
ATOM 743 C C . ASN A 1 91 ? 25.512 4.282 -29.070 1.00 90.81 91 ASN A C 1
ATOM 745 O O . ASN A 1 91 ? 25.715 5.312 -29.714 1.00 90.81 91 ASN A O 1
ATOM 749 N N . LEU A 1 92 ? 24.387 4.104 -28.375 1.00 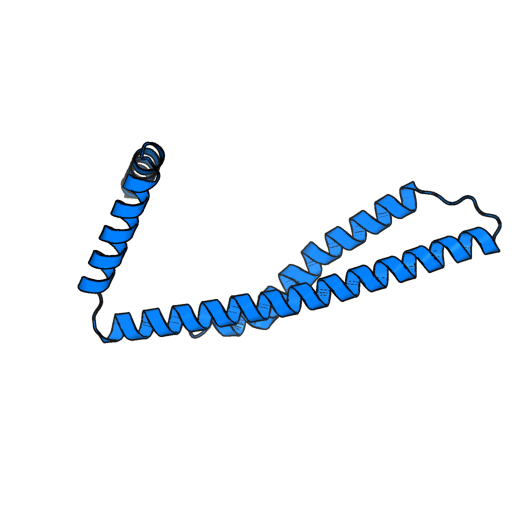89.38 92 LEU A N 1
ATOM 750 C CA . LEU A 1 92 ? 23.364 5.133 -28.224 1.00 89.38 92 LEU A CA 1
ATOM 751 C C . LEU A 1 92 ? 23.669 6.002 -27.006 1.00 89.38 92 LEU A C 1
ATOM 753 O O . LEU A 1 92 ? 24.123 5.516 -25.968 1.00 89.38 92 LEU A O 1
ATOM 757 N N . ASN A 1 93 ? 23.349 7.291 -27.110 1.00 86.75 93 ASN A N 1
ATOM 758 C CA . ASN A 1 93 ? 23.424 8.192 -25.968 1.00 86.75 93 ASN A CA 1
ATOM 759 C C . ASN A 1 93 ? 22.387 7.805 -24.911 1.00 86.75 93 ASN A C 1
ATOM 761 O O . ASN A 1 93 ? 21.228 7.521 -25.215 1.00 86.75 93 ASN A O 1
ATOM 765 N N . PHE A 1 94 ? 22.808 7.835 -23.651 1.00 87.75 94 PHE A N 1
ATOM 766 C CA . PHE A 1 94 ? 21.918 7.606 -22.527 1.00 87.75 94 PHE A CA 1
ATOM 767 C C . PHE A 1 94 ? 20.994 8.811 -22.326 1.00 87.75 94 PHE A C 1
ATOM 769 O O . PHE A 1 94 ? 21.451 9.893 -21.972 1.00 87.75 94 PHE A O 1
ATOM 776 N N . ASP A 1 95 ? 19.694 8.622 -22.546 1.00 89.94 95 ASP A N 1
ATOM 777 C CA . ASP A 1 95 ? 18.696 9.667 -22.305 1.00 89.94 95 ASP A CA 1
ATOM 778 C C . ASP A 1 95 ? 18.189 9.623 -20.855 1.00 89.94 95 ASP A C 1
ATOM 780 O O . ASP A 1 95 ? 17.471 8.697 -20.458 1.00 89.94 95 ASP A O 1
ATOM 784 N N . GLU A 1 96 ? 18.555 10.639 -20.072 1.00 90.00 96 GLU A N 1
ATOM 785 C CA . GLU A 1 96 ? 18.124 10.826 -18.683 1.00 90.00 96 GLU A CA 1
ATOM 786 C C . GLU A 1 96 ? 16.622 11.123 -18.557 1.00 90.00 96 GLU A C 1
ATOM 788 O O . GLU A 1 96 ? 15.996 10.707 -17.579 1.00 90.00 96 GLU A O 1
ATOM 793 N N . ASN A 1 97 ? 15.995 11.753 -19.560 1.00 93.00 97 ASN A N 1
ATOM 794 C CA . ASN A 1 97 ? 14.553 12.009 -19.534 1.00 93.00 97 ASN A CA 1
ATOM 795 C C . ASN A 1 97 ? 13.758 10.703 -19.573 1.00 93.00 97 ASN A C 1
ATOM 797 O O . ASN A 1 97 ? 12.720 10.584 -18.916 1.00 93.00 97 ASN A O 1
ATOM 801 N N . ASN A 1 98 ? 14.259 9.692 -20.288 1.00 89.06 98 ASN A N 1
ATOM 802 C CA . ASN A 1 98 ? 13.656 8.362 -20.283 1.00 89.06 98 ASN A CA 1
ATOM 803 C C . ASN A 1 98 ? 13.722 7.707 -18.900 1.00 89.06 98 ASN A C 1
ATOM 805 O O . ASN A 1 98 ? 12.759 7.052 -18.504 1.00 89.06 98 ASN A O 1
ATOM 809 N N . VAL A 1 99 ? 14.798 7.925 -18.138 1.00 91.88 99 VAL A N 1
ATOM 810 C CA . VAL A 1 99 ? 14.913 7.428 -16.757 1.00 91.88 99 VAL A CA 1
ATOM 811 C C . VAL A 1 99 ? 13.892 8.104 -15.851 1.00 91.88 99 VAL A C 1
ATOM 813 O O . VAL A 1 99 ? 13.160 7.413 -15.149 1.00 91.88 99 VAL A O 1
ATOM 816 N N . ILE A 1 100 ? 13.791 9.434 -15.916 1.00 92.94 100 ILE A N 1
ATOM 817 C CA . ILE A 1 100 ? 12.820 10.212 -15.132 1.00 92.94 100 ILE A CA 1
ATOM 818 C C . ILE A 1 100 ? 11.386 9.763 -15.453 1.00 92.94 100 ILE A C 1
ATOM 820 O O . ILE A 1 100 ? 10.553 9.599 -14.560 1.00 92.94 100 ILE A O 1
ATOM 824 N N . ASN A 1 101 ? 11.081 9.530 -16.732 1.00 93.31 101 ASN A N 1
ATOM 825 C CA . ASN A 1 101 ? 9.772 9.037 -17.151 1.00 93.31 101 ASN A CA 1
ATOM 826 C C . ASN A 1 101 ? 9.510 7.603 -16.675 1.00 93.31 101 ASN A C 1
ATOM 828 O O . ASN A 1 101 ? 8.381 7.282 -16.305 1.00 93.31 101 ASN A O 1
ATOM 832 N N . LEU A 1 102 ? 10.532 6.745 -16.672 1.00 90.88 102 LEU A N 1
ATOM 833 C CA . LEU A 1 102 ? 10.431 5.386 -16.152 1.00 90.88 102 LEU A CA 1
ATOM 834 C C . LEU A 1 102 ? 10.157 5.401 -14.643 1.00 90.88 102 LEU A C 1
ATOM 836 O O . LEU A 1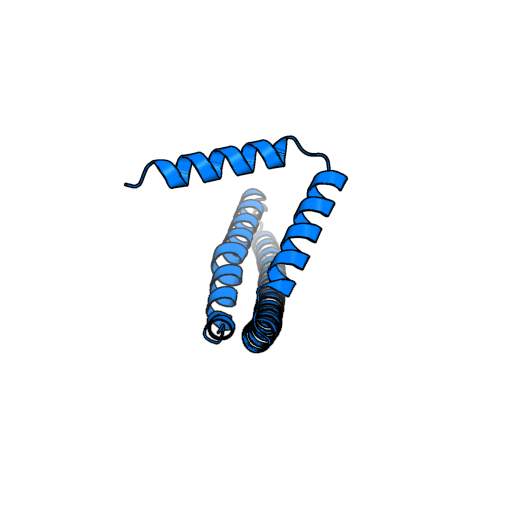 102 ? 9.229 4.738 -14.195 1.00 90.88 102 LEU A O 1
ATOM 840 N N . GLU A 1 103 ? 10.884 6.211 -13.877 1.00 92.50 103 GLU A N 1
ATOM 841 C CA . GLU A 1 103 ? 10.670 6.379 -12.436 1.00 92.50 103 GLU A CA 1
ATOM 842 C C . GLU A 1 103 ? 9.243 6.853 -12.125 1.00 92.50 103 GLU A C 1
ATOM 844 O O . GLU A 1 103 ? 8.547 6.243 -11.313 1.00 92.50 103 GLU A O 1
ATOM 849 N N . LYS A 1 104 ? 8.745 7.870 -12.844 1.00 93.81 104 LYS A N 1
ATOM 850 C CA . LYS A 1 104 ? 7.350 8.330 -12.716 1.00 93.81 104 LYS A CA 1
ATOM 851 C C . LYS A 1 104 ? 6.341 7.214 -12.990 1.00 93.81 104 LYS A C 1
ATOM 853 O O . LYS A 1 104 ? 5.372 7.082 -12.250 1.00 93.81 104 LYS A O 1
ATOM 858 N N . LYS A 1 105 ? 6.562 6.395 -14.026 1.00 92.31 105 LYS A N 1
ATOM 859 C CA . LYS A 1 105 ? 5.691 5.246 -14.327 1.00 92.31 105 LYS A CA 1
ATOM 860 C C . LYS A 1 105 ? 5.680 4.234 -13.184 1.00 92.31 105 LYS A C 1
ATOM 862 O O . LYS A 1 105 ? 4.606 3.780 -12.813 1.00 92.31 105 LYS A O 1
ATOM 867 N N . TYR A 1 106 ? 6.836 3.909 -12.610 1.00 93.31 106 TYR A N 1
ATOM 868 C CA . TYR A 1 106 ? 6.917 2.989 -11.472 1.00 93.31 106 TYR A CA 1
ATOM 869 C C . TYR A 1 106 ? 6.230 3.540 -10.217 1.00 93.31 106 TYR A C 1
ATOM 871 O O . TYR A 1 106 ? 5.497 2.800 -9.564 1.00 93.31 106 TYR A O 1
ATOM 879 N N . ASN A 1 107 ? 6.374 4.836 -9.935 1.00 89.94 107 ASN A N 1
ATOM 880 C CA . ASN A 1 107 ? 5.663 5.491 -8.833 1.00 89.94 107 ASN A CA 1
ATOM 881 C C . ASN A 1 107 ? 4.139 5.470 -9.040 1.00 89.94 107 ASN A C 1
ATOM 883 O O . ASN A 1 107 ? 3.388 5.214 -8.100 1.00 89.94 107 ASN A O 1
ATOM 887 N N . ASN A 1 108 ? 3.672 5.682 -10.275 1.00 91.12 108 ASN A N 1
ATOM 888 C CA . ASN A 1 108 ? 2.249 5.571 -10.601 1.00 91.12 108 ASN A CA 1
ATOM 889 C C . ASN A 1 108 ? 1.749 4.128 -10.448 1.00 91.12 108 ASN A C 1
ATOM 891 O O . ASN A 1 108 ? 0.697 3.914 -9.857 1.00 91.12 108 ASN A O 1
ATOM 895 N N . LEU A 1 109 ? 2.519 3.137 -10.910 1.00 89.12 109 LEU A N 1
ATOM 896 C CA . LEU A 1 109 ? 2.189 1.720 -10.736 1.00 89.12 109 LEU A CA 1
ATOM 897 C C . LEU A 1 109 ? 2.119 1.325 -9.257 1.00 89.12 109 LEU A C 1
ATOM 899 O O . LEU A 1 109 ? 1.258 0.536 -8.883 1.00 89.12 109 LEU A O 1
ATOM 903 N N . GLU A 1 110 ? 2.981 1.873 -8.401 1.00 89.88 110 GLU A N 1
ATOM 904 C CA . GLU A 1 110 ? 2.896 1.650 -6.955 1.00 89.88 110 GLU A CA 1
ATOM 905 C C . GLU A 1 110 ? 1.558 2.153 -6.391 1.00 89.88 110 GLU A C 1
ATOM 907 O O . GLU A 1 110 ? 0.872 1.420 -5.677 1.00 89.88 110 GLU A O 1
ATOM 912 N N . GLN A 1 111 ? 1.149 3.370 -6.755 1.00 83.81 111 GLN A N 1
ATOM 913 C CA . GLN A 1 111 ? -0.121 3.947 -6.309 1.00 83.81 111 GLN A C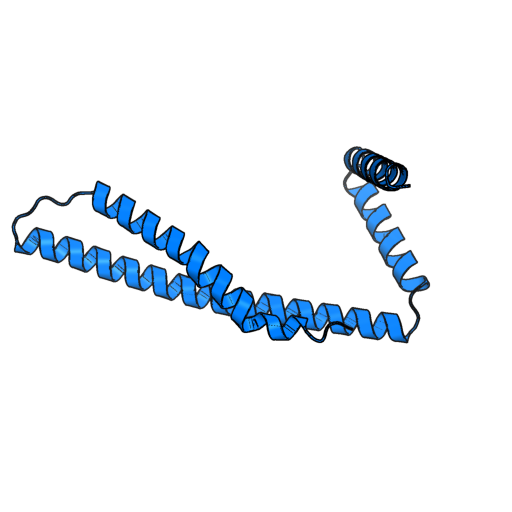A 1
ATOM 914 C C . GLN A 1 111 ? -1.334 3.188 -6.866 1.00 83.81 111 GLN A C 1
ATOM 916 O O . GLN A 1 111 ? -2.241 2.835 -6.116 1.00 83.81 111 GLN A O 1
ATOM 921 N N . GLU A 1 112 ? -1.353 2.902 -8.167 1.00 82.56 112 GLU A N 1
ATOM 922 C CA . GLU A 1 112 ? -2.502 2.288 -8.839 1.00 82.56 112 GLU A CA 1
ATOM 923 C C . GLU A 1 112 ? -2.630 0.792 -8.555 1.00 82.56 112 GLU A C 1
ATOM 925 O O . GLU A 1 112 ? -3.738 0.300 -8.363 1.00 82.56 112 GLU A O 1
ATOM 930 N N . LEU A 1 113 ? -1.520 0.051 -8.526 1.00 81.81 113 LEU A N 1
ATOM 931 C CA . LEU A 1 113 ? -1.557 -1.402 -8.380 1.00 81.81 113 LEU A CA 1
ATOM 932 C C . LEU A 1 113 ? -1.367 -1.830 -6.934 1.00 81.81 113 LEU A C 1
ATOM 934 O O . LEU A 1 113 ? -2.149 -2.640 -6.444 1.00 81.81 113 LEU A O 1
ATOM 938 N N . CYS A 1 114 ? -0.349 -1.321 -6.235 1.00 88.12 114 CYS A N 1
ATOM 939 C CA . CYS A 1 114 ? -0.047 -1.833 -4.900 1.00 88.12 114 CYS A CA 1
ATOM 940 C C . CYS A 1 114 ? -1.105 -1.406 -3.886 1.00 88.12 114 CYS A C 1
ATOM 942 O O . CYS A 1 114 ? -1.607 -2.248 -3.141 1.00 88.12 114 CYS A O 1
ATOM 944 N N . PHE A 1 115 ? -1.478 -0.125 -3.861 1.00 81.44 115 PHE A N 1
ATOM 945 C CA . PHE A 1 115 ? -2.460 0.354 -2.890 1.00 81.44 115 PHE A CA 1
ATOM 946 C C . PHE A 1 115 ? -3.854 -0.237 -3.146 1.00 81.44 115 PHE A C 1
ATOM 948 O O . PHE A 1 115 ? -4.448 -0.821 -2.235 1.00 81.44 115 PHE A O 1
ATOM 955 N N . ASP A 1 116 ? -4.366 -0.159 -4.377 1.00 83.81 116 ASP A N 1
ATOM 956 C CA . ASP A 1 116 ? -5.707 -0.655 -4.715 1.00 83.81 116 ASP A CA 1
ATOM 957 C C . ASP A 1 116 ? -5.816 -2.185 -4.589 1.00 83.81 116 ASP A C 1
ATOM 959 O O . ASP A 1 116 ? -6.737 -2.690 -3.937 1.00 83.81 116 ASP A O 1
ATOM 963 N N . ALA A 1 117 ? -4.853 -2.947 -5.127 1.00 86.19 117 ALA A N 1
ATOM 964 C CA . ALA A 1 117 ? -4.915 -4.407 -5.076 1.00 86.19 117 ALA A CA 1
ATOM 965 C C . ALA A 1 117 ? -4.789 -4.938 -3.642 1.00 86.19 117 ALA A C 1
ATOM 967 O O . ALA A 1 117 ? -5.544 -5.835 -3.260 1.00 86.19 117 ALA A O 1
ATOM 968 N N . CYS A 1 118 ? -3.894 -4.374 -2.821 1.00 88.06 118 CYS A N 1
ATOM 969 C CA . CYS A 1 118 ? -3.765 -4.786 -1.424 1.00 88.06 118 CYS A CA 1
ATOM 970 C C . CYS A 1 118 ? -5.006 -4.409 -0.606 1.00 88.06 118 CYS A C 1
ATOM 972 O O . CYS A 1 118 ? -5.487 -5.224 0.181 1.00 88.06 118 CYS A O 1
ATOM 974 N N . SER A 1 119 ? -5.595 -3.235 -0.846 1.00 83.19 119 SER A N 1
ATOM 975 C CA . SER A 1 119 ? -6.857 -2.837 -0.206 1.00 83.19 119 SER A CA 1
ATOM 976 C C . SER A 1 119 ? -7.999 -3.799 -0.543 1.00 83.19 119 SER A C 1
ATOM 978 O O . SER A 1 119 ? -8.708 -4.267 0.348 1.00 83.19 119 SER A O 1
ATOM 980 N N . LYS A 1 120 ? -8.156 -4.156 -1.825 1.00 85.19 120 LYS A N 1
ATOM 981 C CA . LYS A 1 120 ? -9.178 -5.109 -2.286 1.00 85.19 120 LYS A CA 1
ATOM 982 C C . LYS A 1 120 ? -8.944 -6.515 -1.740 1.00 85.19 120 LYS A C 1
ATOM 984 O O . LYS A 1 120 ? -9.897 -7.146 -1.287 1.00 85.19 120 LYS A O 1
ATOM 989 N N . LYS A 1 121 ? -7.692 -6.983 -1.734 1.00 85.56 121 LYS A N 1
ATOM 990 C CA . LYS A 1 121 ? -7.310 -8.318 -1.250 1.00 85.56 121 LYS A CA 1
ATOM 991 C C . LYS A 1 121 ? -7.734 -8.551 0.195 1.00 85.56 121 LYS A C 1
ATOM 993 O O . LYS A 1 121 ? -8.227 -9.630 0.495 1.00 85.56 121 LYS A O 1
ATOM 998 N N . TYR A 1 122 ? -7.568 -7.558 1.068 1.00 85.56 122 TYR A N 1
ATOM 999 C CA . TYR A 1 122 ? -7.881 -7.693 2.494 1.00 85.56 122 TYR A CA 1
ATOM 1000 C C . TYR A 1 122 ? -9.240 -7.126 2.893 1.00 85.56 122 TYR A C 1
ATOM 1002 O O . TYR A 1 122 ? -9.603 -7.205 4.062 1.00 85.56 122 TYR A O 1
ATOM 1010 N N . LYS A 1 123 ? -10.037 -6.624 1.941 1.00 84.25 123 LYS A N 1
ATOM 1011 C CA . LYS A 1 123 ? -11.373 -6.065 2.199 1.00 84.25 123 LYS A CA 1
ATOM 1012 C C . LYS A 1 123 ? -12.282 -7.011 2.992 1.00 84.25 123 LYS A C 1
ATOM 1014 O O . LYS A 1 123 ? -13.092 -6.547 3.782 1.00 84.25 123 LYS A O 1
ATOM 1019 N N . TYR A 1 124 ? -12.135 -8.326 2.821 1.00 82.50 124 TYR A N 1
ATOM 1020 C CA . TYR A 1 124 ? -12.924 -9.313 3.564 1.00 82.50 124 TYR A CA 1
ATOM 1021 C C . TYR A 1 124 ? -12.735 -9.222 5.088 1.00 82.50 124 TYR A C 1
ATOM 1023 O O . TYR A 1 124 ? -13.666 -9.532 5.818 1.00 82.50 124 TYR A O 1
ATOM 1031 N N . LEU A 1 125 ? -11.585 -8.731 5.570 1.00 80.38 125 LEU A N 1
ATOM 1032 C CA . LEU A 1 125 ? -11.326 -8.511 7.000 1.00 80.38 125 LEU A CA 1
ATOM 1033 C C . LEU A 1 125 ? -12.170 -7.372 7.597 1.00 80.38 125 LEU A C 1
ATOM 1035 O O . LEU A 1 125 ? -12.199 -7.223 8.812 1.00 80.38 125 LEU A O 1
ATOM 1039 N N . PHE A 1 126 ? -12.844 -6.579 6.757 1.00 71.75 126 PHE A N 1
ATOM 1040 C CA . PHE A 1 126 ? -13.794 -5.544 7.167 1.00 71.75 126 PHE A CA 1
ATOM 1041 C C . PHE A 1 126 ? -15.257 -6.009 7.145 1.00 71.75 126 PHE A C 1
ATOM 1043 O O . PHE A 1 126 ? -16.115 -5.308 7.671 1.00 71.75 126 PHE A O 1
ATOM 1050 N N . ASN A 1 127 ? -15.564 -7.160 6.538 1.00 64.75 127 ASN A N 1
ATOM 1051 C CA . ASN A 1 127 ? -16.948 -7.621 6.374 1.00 64.75 127 ASN A CA 1
ATOM 1052 C C . ASN A 1 127 ? -17.548 -8.230 7.658 1.00 64.75 127 ASN A C 1
ATOM 1054 O O . ASN A 1 127 ? -18.725 -8.576 7.659 1.00 64.75 127 ASN A O 1
ATOM 1058 N N . GLU A 1 128 ? -16.757 -8.367 8.725 1.00 55.88 128 GLU A N 1
ATOM 1059 C CA . GLU A 1 128 ? -17.142 -8.989 10.003 1.00 55.88 128 GLU A CA 1
ATOM 1060 C C . GLU A 1 128 ? -17.193 -7.991 11.176 1.00 55.88 128 GLU A C 1
ATOM 1062 O O . GLU A 1 128 ? -17.299 -8.411 12.328 1.00 55.88 128 GLU A O 1
ATOM 1067 N N . VAL A 1 129 ? -17.116 -6.683 10.895 1.00 60.47 129 VAL A N 1
ATOM 1068 C CA . VAL A 1 129 ? -17.265 -5.626 11.907 1.00 60.47 129 VAL A CA 1
ATOM 1069 C C . VAL A 1 129 ? -18.735 -5.577 12.339 1.00 60.47 129 VAL A C 1
ATOM 1071 O O . VAL A 1 129 ? -19.607 -5.330 11.502 1.00 60.47 129 VAL A O 1
ATOM 1074 N N . VAL A 1 130 ? -18.995 -5.840 13.625 1.00 55.38 130 VAL A N 1
ATOM 1075 C CA . VAL A 1 130 ? -20.340 -5.967 14.232 1.00 55.38 130 VAL A CA 1
ATOM 1076 C C . VAL A 1 130 ? -20.795 -4.666 14.875 1.00 55.38 130 VAL A C 1
ATOM 1078 O O . VAL A 1 130 ? -20.003 -4.084 15.654 1.00 55.38 130 VAL A O 1
#

Foldseek 3Di:
DPPPVVVVVVVVVVVLVPDDPVRNVVVVVVVVVVVVVPDDPVRVVLVVVLVVLVVVLVVQLVVQLVVVLVVLVVVLVVVVVVLVVVCVVVVHDDDVVVNVVSVVVSVVCSVPPSNVVSNVVSVVSNVPRD

Sequence (130 aa):
MKTDQTKELTTGLYDLRNKNVNELAEIIKAHKESKQKSLSKIDKANEIENIKQMKKFAESQGECFNMCRMNLQERFKKDLQQYKSLNNNNNLNFDENNVINLEKKYNNLEQELCFDACSKKYKYLFNEVV

Secondary structure (DSSP, 8-state):
--SHHHHHHHHHHHHHHTS-HHHHHHHHHHHHHHHHHHS-HHHHHHHHHHHHHHHHHHHHHHHHHHHHHHHHHHHHHHHHHHHHHHHHHTT----HHHHHHHHHHHHHHIIIIIIHHHHHHHGGGGTT--

Organism: Plasmodium vinckei (NCBI:txid5860)